Protein AF-A0A0T6BBG1-F1 (afdb_monomer_lite)

pLDDT: mean 74.28, std 15.36, range [34.28, 95.0]

InterPro domains:
  IPR018499 Tetraspanin/Peripherin [PF00335] (10-130)
  IPR018499 Tetraspanin/Peripherin [PTHR19282] (14-123)

Organism: NCBI:txid1629725

Radius of gyration: 21.14 Å; chains: 1; bounding box: 52×28×68 Å

Structure (mmCIF, N/CA/C/O backbone):
data_AF-A0A0T6BBG1-F1
#
_entry.id   AF-A0A0T6BBG1-F1
#
loop_
_atom_site.group_PDB
_atom_site.id
_atom_site.type_symbol
_atom_site.label_atom_id
_atom_site.label_alt_id
_atom_site.label_comp_id
_atom_site.label_asym_id
_atom_site.label_entity_id
_atom_site.label_seq_id
_atom_site.pdbx_PDB_ins_code
_atom_site.Cartn_x
_atom_site.Cartn_y
_atom_site.Cartn_z
_atom_site.occupancy
_atom_site.B_iso_or_equiv
_atom_site.auth_seq_id
_atom_site.auth_comp_id
_atom_site.auth_asym_id
_atom_site.auth_atom_id
_atom_site.pdbx_PDB_model_num
ATOM 1 N N . MET A 1 1 ? -8.846 10.484 32.538 1.00 36.53 1 MET A N 1
ATOM 2 C CA . MET A 1 1 ? -8.888 11.469 31.438 1.00 36.53 1 MET A CA 1
ATOM 3 C C . MET A 1 1 ? -9.623 10.814 30.270 1.00 36.53 1 MET A C 1
ATOM 5 O O . MET A 1 1 ? -9.064 9.933 29.633 1.00 36.53 1 MET A O 1
ATOM 9 N N . LYS A 1 2 ? -10.921 11.100 30.080 1.00 34.28 2 LYS A N 1
ATOM 10 C CA . LYS A 1 2 ? -11.691 10.572 28.939 1.00 34.28 2 LYS A CA 1
ATOM 11 C C . LYS A 1 2 ? -11.255 11.377 27.718 1.00 34.28 2 LYS A C 1
ATOM 13 O O . LYS A 1 2 ? -11.704 12.504 27.547 1.00 34.28 2 LYS A O 1
ATOM 18 N N . LEU A 1 3 ? -10.322 10.840 26.936 1.00 46.03 3 LEU A N 1
ATOM 19 C CA . LEU A 1 3 ? -9.984 11.404 25.635 1.00 46.03 3 LEU A CA 1
ATOM 20 C C . LEU A 1 3 ? -11.244 11.264 24.765 1.00 46.03 3 LEU A C 1
ATOM 22 O O . LEU A 1 3 ? -11.548 10.180 24.275 1.00 46.03 3 LEU A O 1
ATOM 26 N N . GLN A 1 4 ? -12.026 12.340 24.662 1.00 48.22 4 GLN A N 1
ATOM 27 C CA . GLN A 1 4 ? -13.128 12.489 23.709 1.00 48.22 4 GLN A CA 1
ATOM 28 C C . GLN A 1 4 ? -12.502 12.610 22.315 1.00 48.22 4 GLN A C 1
ATOM 30 O O . GLN A 1 4 ? -12.451 13.686 21.726 1.00 48.22 4 GLN A O 1
ATOM 35 N N . VAL A 1 5 ? -11.919 11.516 21.826 1.00 60.28 5 VAL A N 1
ATOM 36 C CA . VAL A 1 5 ? -11.505 11.413 20.433 1.00 60.28 5 VAL A CA 1
ATOM 37 C C . VAL A 1 5 ? -12.792 11.483 19.627 1.00 60.28 5 VAL A C 1
ATOM 39 O O . VAL A 1 5 ? -13.674 10.639 19.769 1.00 60.28 5 VAL A O 1
ATOM 42 N N . ASN A 1 6 ? -12.926 12.538 18.835 1.00 69.75 6 ASN A N 1
ATOM 43 C CA . ASN A 1 6 ? -14.025 12.724 17.908 1.00 69.75 6 ASN A CA 1
ATOM 44 C C . ASN A 1 6 ? -14.010 11.577 16.891 1.00 69.75 6 ASN A C 1
ATOM 46 O O . ASN A 1 6 ? -13.273 11.598 15.908 1.00 69.75 6 ASN A O 1
ATOM 50 N N . GLU A 1 7 ? -14.841 10.564 17.135 1.00 72.19 7 GLU A N 1
ATOM 51 C CA . GLU A 1 7 ? -14.964 9.362 16.302 1.00 72.19 7 GLU A CA 1
ATOM 52 C C . GLU A 1 7 ? -15.094 9.710 14.809 1.00 72.19 7 GLU A C 1
ATOM 54 O O . GLU A 1 7 ? -14.532 9.033 13.951 1.00 72.19 7 GLU A O 1
ATOM 59 N N . THR A 1 8 ? -15.747 10.834 14.507 1.00 75.81 8 THR A N 1
ATOM 60 C CA . THR A 1 8 ? -15.894 11.387 13.161 1.00 75.81 8 THR A CA 1
ATOM 61 C C . THR A 1 8 ? -14.568 11.791 12.513 1.00 75.81 8 THR A C 1
ATOM 63 O O . THR A 1 8 ? -14.359 11.472 11.346 1.00 75.81 8 THR A O 1
ATOM 66 N N . ALA A 1 9 ? -13.644 12.444 13.228 1.00 78.62 9 ALA A N 1
ATOM 67 C CA . ALA A 1 9 ? -12.363 12.825 12.627 1.00 78.62 9 ALA A CA 1
ATOM 68 C C . ALA A 1 9 ? -11.446 11.622 12.428 1.00 78.62 9 ALA A C 1
ATOM 70 O O . ALA A 1 9 ? -10.740 11.571 11.428 1.00 78.62 9 ALA A O 1
ATOM 71 N N . VAL A 1 10 ? -11.501 10.626 13.317 1.00 78.56 10 VAL A N 1
ATOM 72 C CA . VAL A 1 10 ? -10.769 9.367 13.114 1.00 78.56 10 VAL A CA 1
ATOM 73 C C . VAL A 1 10 ? -11.299 8.630 11.887 1.00 78.56 10 VAL A C 1
ATOM 75 O O . VAL A 1 10 ? -10.506 8.182 11.065 1.00 78.56 10 VAL A O 1
ATOM 78 N N . ARG A 1 11 ? -12.626 8.550 11.713 1.00 76.50 11 ARG A N 1
ATOM 79 C CA . ARG A 1 11 ? -13.235 7.940 10.519 1.00 76.50 11 ARG A CA 1
ATOM 80 C C . ARG A 1 11 ? -12.838 8.686 9.239 1.00 76.50 11 ARG A C 1
ATOM 82 O O . ARG A 1 11 ? -12.450 8.042 8.269 1.00 76.50 11 ARG A O 1
ATOM 89 N N . VAL A 1 12 ? -12.863 10.021 9.245 1.00 82.88 12 VAL A N 1
ATOM 90 C CA . VAL A 1 12 ? -12.448 10.846 8.092 1.00 82.88 12 VAL A CA 1
ATOM 91 C C . VAL A 1 12 ? -10.958 10.685 7.785 1.00 82.88 12 VAL A C 1
ATOM 93 O O . VAL A 1 12 ? -10.599 10.482 6.628 1.00 82.88 12 VAL A O 1
ATOM 96 N N . ALA A 1 13 ? -10.092 10.718 8.801 1.00 83.31 13 ALA A N 1
ATOM 97 C CA . ALA A 1 13 ? -8.654 10.525 8.630 1.00 83.31 13 ALA A CA 1
ATOM 98 C C . ALA A 1 13 ? -8.330 9.129 8.079 1.00 83.31 13 ALA A C 1
ATOM 100 O O . ALA A 1 13 ? -7.490 9.001 7.194 1.00 83.31 13 ALA A O 1
ATOM 101 N N . LEU A 1 14 ? -9.036 8.095 8.548 1.00 82.88 14 LEU A N 1
ATOM 102 C CA . LEU A 1 14 ? -8.865 6.724 8.074 1.00 82.88 14 LEU A CA 1
ATOM 103 C C . LEU A 1 14 ? -9.265 6.593 6.599 1.00 82.88 14 LEU A C 1
ATOM 105 O O . LEU A 1 14 ? -8.517 5.996 5.831 1.00 82.88 14 LEU A O 1
ATOM 109 N N . VAL A 1 15 ? -10.383 7.191 6.178 1.00 83.56 15 VAL A N 1
ATOM 110 C CA . VAL A 1 15 ? -10.795 7.209 4.761 1.00 83.56 15 VAL A CA 1
ATOM 111 C C . VAL A 1 15 ? -9.795 7.976 3.899 1.00 83.56 15 VAL A C 1
ATOM 113 O O . VAL A 1 15 ? -9.375 7.466 2.864 1.00 83.56 15 VAL A O 1
ATOM 116 N N . ALA A 1 16 ? -9.379 9.170 4.326 1.00 88.25 16 ALA A N 1
ATOM 117 C CA . ALA A 1 16 ? -8.436 9.993 3.571 1.00 88.25 16 ALA A CA 1
ATOM 118 C C . ALA A 1 16 ? -7.078 9.293 3.402 1.00 88.25 16 ALA A C 1
ATOM 120 O O . ALA A 1 16 ? -6.545 9.233 2.296 1.00 88.25 16 ALA A O 1
ATOM 121 N N . PHE A 1 17 ? -6.550 8.705 4.478 1.00 85.88 17 PHE A N 1
ATOM 122 C CA . PHE A 1 17 ? -5.298 7.959 4.438 1.00 85.88 17 PHE A CA 1
ATOM 123 C C . PHE A 1 17 ? -5.401 6.719 3.544 1.00 85.88 17 PHE A C 1
ATOM 125 O O . PHE A 1 17 ? -4.532 6.515 2.703 1.00 85.88 17 PHE A O 1
ATOM 132 N N . ASN A 1 18 ? -6.477 5.928 3.657 1.00 87.88 18 ASN A N 1
ATOM 133 C CA . ASN A 1 18 ? -6.673 4.759 2.792 1.00 87.88 18 ASN A CA 1
ATOM 134 C C . ASN A 1 18 ? -6.835 5.153 1.316 1.00 87.88 18 ASN A C 1
ATOM 136 O O . ASN A 1 18 ? -6.348 4.438 0.448 1.00 87.88 18 ASN A O 1
ATOM 140 N N . PHE A 1 19 ? -7.450 6.299 1.011 1.00 89.38 19 PHE A N 1
ATOM 141 C CA . PHE A 1 19 ? -7.560 6.790 -0.363 1.00 89.38 19 PHE A CA 1
ATOM 142 C C . PHE A 1 19 ? -6.196 7.165 -0.957 1.00 89.38 19 PHE A C 1
ATOM 144 O O . PHE A 1 19 ? -5.860 6.724 -2.054 1.00 89.38 19 PHE A O 1
ATOM 151 N N . ILE A 1 20 ? -5.379 7.919 -0.214 1.00 90.94 20 ILE A N 1
ATOM 152 C CA . ILE A 1 20 ? -4.013 8.267 -0.636 1.00 90.94 20 ILE A CA 1
ATOM 153 C C . ILE A 1 20 ? -3.174 6.997 -0.797 1.00 90.94 20 ILE A C 1
ATOM 155 O O . ILE A 1 20 ? -2.508 6.820 -1.814 1.00 90.94 20 ILE A O 1
ATOM 159 N N . PHE A 1 21 ? -3.256 6.086 0.172 1.00 88.75 21 PHE A N 1
ATOM 160 C CA . PHE A 1 21 ? -2.553 4.809 0.135 1.00 88.75 21 PHE A CA 1
ATOM 161 C C . PHE A 1 21 ? -2.960 3.974 -1.083 1.00 88.75 21 PHE A C 1
ATOM 163 O O . PHE A 1 21 ? -2.100 3.433 -1.762 1.00 88.75 21 PHE A O 1
ATOM 170 N N . SER A 1 22 ? -4.245 3.969 -1.443 1.00 91.44 22 SER A N 1
ATOM 171 C CA . SER A 1 22 ? -4.731 3.303 -2.652 1.00 91.44 22 SER A CA 1
ATOM 172 C C . SER A 1 22 ? -4.093 3.843 -3.933 1.00 91.44 22 SER A C 1
ATOM 174 O O . SER A 1 22 ? -3.790 3.059 -4.827 1.00 91.44 22 SER A O 1
ATOM 176 N N . ILE A 1 23 ? -3.907 5.162 -4.044 1.00 94.25 23 ILE A N 1
ATOM 177 C CA . ILE A 1 23 ? -3.262 5.781 -5.213 1.00 94.25 23 ILE A CA 1
ATOM 178 C C . ILE A 1 23 ? -1.781 5.389 -5.258 1.00 94.25 23 ILE A C 1
ATOM 180 O O . ILE A 1 23 ? -1.277 5.012 -6.315 1.00 94.25 23 ILE A O 1
ATOM 184 N N . LEU A 1 24 ? -1.101 5.427 -4.109 1.00 92.81 24 LEU A N 1
ATOM 185 C CA . LEU A 1 24 ? 0.302 5.024 -3.993 1.00 92.81 24 LEU A CA 1
ATOM 186 C C . LEU A 1 24 ? 0.503 3.547 -4.361 1.00 92.81 24 LEU A C 1
ATOM 188 O O . LEU A 1 24 ? 1.416 3.232 -5.117 1.00 92.81 24 LEU A O 1
ATOM 192 N N . SER A 1 25 ? -0.376 2.651 -3.906 1.00 91.62 25 SER A N 1
ATOM 193 C CA . SER A 1 25 ? -0.333 1.228 -4.257 1.00 91.62 25 SER A CA 1
ATOM 194 C C . SER A 1 25 ? -0.471 0.991 -5.760 1.00 91.62 25 SER A C 1
ATOM 196 O O . SER A 1 25 ? 0.276 0.198 -6.324 1.00 91.62 25 SER A O 1
ATOM 198 N N . VAL A 1 26 ? -1.382 1.701 -6.434 1.00 94.62 26 VAL A N 1
ATOM 199 C CA . VAL A 1 26 ? -1.534 1.600 -7.897 1.00 94.62 26 VAL A CA 1
ATOM 200 C C . VAL A 1 26 ? -0.273 2.087 -8.614 1.00 94.62 26 VAL A C 1
ATOM 202 O O . VAL A 1 26 ? 0.164 1.448 -9.569 1.00 94.62 26 VAL A O 1
ATOM 205 N N . ALA A 1 27 ? 0.350 3.166 -8.131 1.00 95.00 27 ALA A N 1
ATOM 206 C CA . ALA A 1 27 ? 1.614 3.651 -8.678 1.00 95.00 27 ALA A CA 1
ATOM 207 C C . ALA A 1 27 ? 2.759 2.635 -8.499 1.00 95.00 27 ALA A C 1
ATOM 209 O O . ALA A 1 27 ? 3.534 2.436 -9.430 1.00 95.00 27 ALA A O 1
ATOM 210 N N . LEU A 1 28 ? 2.841 1.952 -7.349 1.00 90.31 28 LEU A N 1
ATOM 211 C CA . LEU A 1 28 ? 3.837 0.897 -7.104 1.00 90.31 28 LEU A CA 1
ATOM 212 C C . LEU A 1 28 ? 3.657 -0.307 -8.034 1.00 90.31 28 LEU A C 1
ATOM 214 O O . LEU A 1 28 ? 4.641 -0.821 -8.561 1.00 90.31 28 LEU A O 1
ATOM 218 N N . ILE A 1 29 ? 2.413 -0.734 -8.270 1.00 92.81 29 ILE A N 1
ATOM 219 C CA . ILE A 1 29 ? 2.120 -1.818 -9.219 1.00 92.81 29 ILE A CA 1
ATOM 220 C C . ILE A 1 29 ? 2.533 -1.399 -10.632 1.00 92.81 29 ILE A C 1
ATOM 222 O O . ILE A 1 29 ? 3.211 -2.162 -11.310 1.00 92.81 29 ILE A O 1
ATOM 226 N N . ALA A 1 30 ? 2.158 -0.189 -11.063 1.00 92.69 30 ALA A N 1
ATOM 227 C CA . ALA A 1 30 ? 2.521 0.324 -12.382 1.00 92.69 30 ALA A CA 1
ATOM 228 C C . ALA A 1 30 ? 4.044 0.376 -12.567 1.00 92.69 30 ALA A C 1
ATOM 230 O O . ALA A 1 30 ? 4.550 -0.051 -13.600 1.00 92.69 30 ALA A O 1
ATOM 231 N N . LEU A 1 31 ? 4.768 0.830 -11.542 1.00 89.69 31 LEU A N 1
ATOM 232 C CA . LEU A 1 31 ? 6.225 0.852 -11.541 1.00 89.69 31 LEU A CA 1
ATOM 233 C C . LEU A 1 31 ? 6.803 -0.563 -11.674 1.00 89.69 31 LEU A C 1
ATOM 235 O O . LEU A 1 31 ? 7.676 -0.791 -12.501 1.00 89.69 31 LEU A O 1
ATOM 239 N N . GLY A 1 32 ? 6.279 -1.524 -10.909 1.00 86.94 32 GLY A N 1
ATOM 240 C CA . GLY A 1 32 ? 6.695 -2.921 -10.998 1.00 86.94 32 GLY A CA 1
ATOM 241 C C . GLY A 1 32 ? 6.471 -3.528 -12.384 1.00 86.94 32 GLY A C 1
ATOM 242 O O . GLY A 1 32 ? 7.356 -4.212 -12.879 1.00 86.94 32 GLY A O 1
ATOM 243 N N . VAL A 1 33 ? 5.336 -3.243 -13.031 1.00 87.88 33 VAL A N 1
ATOM 244 C CA . VAL A 1 33 ? 5.040 -3.732 -14.392 1.00 87.88 33 VAL A CA 1
ATOM 245 C C . VAL A 1 33 ? 6.022 -3.159 -15.413 1.00 87.88 33 VAL A C 1
ATOM 247 O O . VAL A 1 33 ? 6.614 -3.932 -16.155 1.00 87.88 33 VAL A O 1
ATOM 250 N N . VAL A 1 34 ? 6.261 -1.842 -15.390 1.00 86.81 34 VAL A N 1
ATOM 251 C CA . VAL A 1 34 ? 7.235 -1.195 -16.291 1.00 86.81 34 VAL A CA 1
ATOM 252 C C . VAL A 1 34 ? 8.618 -1.834 -16.144 1.00 86.81 34 VAL A C 1
ATOM 254 O O . VAL A 1 34 ? 9.224 -2.224 -17.134 1.00 86.81 34 VAL A O 1
ATOM 257 N N . TYR A 1 35 ? 9.083 -2.038 -14.907 1.00 80.88 35 TYR A N 1
ATOM 258 C CA . TYR A 1 35 ? 10.377 -2.681 -14.669 1.00 80.88 35 TYR A CA 1
ATOM 259 C C . TYR A 1 35 ? 10.414 -4.161 -15.067 1.00 80.88 35 TYR A C 1
ATOM 261 O O . TYR A 1 35 ? 11.477 -4.641 -15.449 1.00 80.88 35 TYR A O 1
ATOM 269 N N . VAL A 1 36 ? 9.301 -4.900 -14.977 1.00 79.12 36 VAL A N 1
ATOM 270 C CA . VAL A 1 36 ? 9.245 -6.282 -15.482 1.00 79.12 36 VAL A CA 1
ATOM 271 C C . VAL A 1 36 ? 9.419 -6.299 -16.997 1.00 79.12 36 VAL A C 1
ATOM 273 O O . VAL A 1 36 ? 10.228 -7.096 -17.463 1.00 79.12 36 VAL A O 1
ATOM 276 N N . ASP A 1 37 ? 8.708 -5.430 -17.725 1.00 70.75 37 ASP A N 1
ATOM 277 C CA . ASP A 1 37 ? 8.726 -5.356 -19.194 1.00 70.75 37 ASP A CA 1
ATOM 278 C C . ASP A 1 37 ? 10.121 -4.984 -19.736 1.00 70.75 37 ASP A C 1
ATOM 280 O O . ASP A 1 37 ? 10.624 -5.623 -20.662 1.00 70.75 37 ASP A O 1
ATOM 284 N N . ASP A 1 38 ? 10.805 -4.019 -19.110 1.00 68.44 38 ASP A N 1
ATOM 285 C CA . ASP A 1 38 ? 12.174 -3.631 -19.486 1.00 68.44 38 ASP A CA 1
ATOM 286 C C . ASP A 1 38 ? 13.207 -4.753 -19.214 1.00 68.44 38 ASP A C 1
ATOM 288 O O . ASP A 1 38 ? 14.176 -4.921 -19.958 1.00 68.44 38 ASP A O 1
ATOM 292 N N . LEU A 1 39 ? 12.979 -5.588 -18.191 1.00 60.69 39 LEU A N 1
ATOM 293 C CA . LEU A 1 39 ? 13.824 -6.743 -17.848 1.00 60.69 39 LEU A CA 1
ATOM 294 C C . LEU A 1 39 ? 13.503 -8.000 -18.679 1.00 60.69 39 LEU A C 1
ATOM 296 O O . LEU A 1 39 ? 14.140 -9.041 -18.487 1.00 60.69 39 LEU A O 1
ATOM 300 N N . GLU A 1 40 ? 12.535 -7.955 -19.606 1.00 54.75 40 GLU A N 1
ATOM 301 C CA . GLU A 1 40 ? 12.202 -9.114 -20.439 1.00 54.75 40 GLU A CA 1
ATOM 302 C C . GLU A 1 40 ? 13.213 -9.398 -21.559 1.00 54.75 40 GLU A C 1
ATOM 304 O O . GLU A 1 40 ? 13.282 -10.526 -22.053 1.00 54.75 40 GLU A O 1
ATOM 309 N N . LEU A 1 41 ? 14.041 -8.422 -21.923 1.00 52.44 41 LEU A N 1
ATOM 310 C CA . LEU A 1 41 ? 15.033 -8.551 -22.993 1.00 52.44 41 LEU A CA 1
ATOM 311 C C . LEU A 1 41 ? 16.342 -9.263 -22.555 1.00 52.44 41 LEU A C 1
ATOM 313 O O . LEU A 1 41 ? 16.846 -10.070 -23.339 1.00 52.44 41 LEU A O 1
ATOM 317 N N . PRO A 1 42 ? 16.857 -9.123 -21.310 1.00 51.72 42 PRO A N 1
ATOM 318 C CA . PRO A 1 42 ? 18.066 -9.833 -20.845 1.00 51.72 42 PRO A CA 1
ATOM 319 C C . PRO A 1 42 ? 17.827 -11.231 -20.229 1.00 51.72 42 PRO A C 1
ATOM 321 O O . PRO A 1 42 ? 18.769 -11.877 -19.761 1.00 51.72 42 PRO A O 1
ATOM 324 N N . LYS A 1 43 ? 16.577 -11.726 -20.225 1.00 49.50 43 LYS A N 1
ATOM 325 C CA . LYS A 1 43 ? 16.063 -12.921 -19.503 1.00 49.50 43 LYS A CA 1
ATOM 326 C C . LYS A 1 43 ? 16.870 -14.221 -19.573 1.00 49.50 43 LYS A C 1
ATOM 328 O O . LYS A 1 43 ? 16.587 -15.149 -18.817 1.00 49.50 43 LYS A O 1
ATOM 333 N N . LYS A 1 44 ? 17.810 -14.352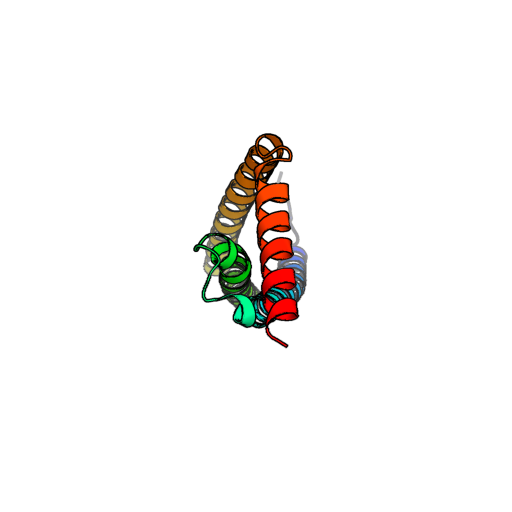 -20.505 1.00 50.88 44 LYS A N 1
ATOM 334 C CA . LYS A 1 44 ? 18.525 -15.609 -20.740 1.00 50.88 44 LYS A CA 1
ATOM 335 C C . LYS A 1 44 ? 19.867 -15.715 -20.008 1.00 50.88 44 LYS A C 1
ATOM 337 O O . LYS A 1 44 ? 20.382 -16.827 -19.922 1.00 50.88 44 LYS A O 1
ATOM 342 N N . TYR A 1 45 ? 20.410 -14.622 -19.466 1.00 49.06 45 TYR A N 1
ATOM 343 C CA . TYR A 1 45 ? 21.800 -14.618 -18.983 1.00 49.06 45 TYR A CA 1
ATOM 344 C C . TYR A 1 45 ? 22.023 -14.116 -17.553 1.00 49.06 45 TYR A C 1
ATOM 346 O O . TYR A 1 45 ? 23.023 -14.499 -16.953 1.00 49.06 45 TYR A O 1
ATOM 354 N N . ILE A 1 46 ? 21.100 -13.354 -16.964 1.00 50.72 46 ILE A N 1
ATOM 355 C CA . ILE A 1 46 ? 21.315 -12.754 -15.640 1.00 50.72 46 ILE A CA 1
ATOM 356 C C . ILE A 1 46 ? 20.558 -13.541 -14.566 1.00 50.72 46 ILE A C 1
ATOM 358 O O . ILE A 1 46 ? 19.334 -13.672 -14.587 1.00 50.72 46 ILE A O 1
ATOM 362 N N . GLY A 1 47 ? 21.322 -14.133 -13.648 1.00 51.66 47 GLY A N 1
ATOM 363 C CA . GLY A 1 47 ? 20.820 -14.973 -12.569 1.00 51.66 47 GLY A CA 1
ATOM 364 C C . GLY A 1 47 ? 19.804 -14.243 -11.693 1.00 51.66 47 GLY A C 1
ATOM 365 O O . GLY A 1 47 ? 20.106 -13.179 -11.172 1.00 51.66 47 GLY A O 1
ATOM 366 N N . LEU A 1 48 ? 18.618 -14.849 -11.585 1.00 54.25 48 LEU A N 1
ATOM 367 C CA . LEU A 1 48 ? 17.591 -14.913 -10.523 1.00 54.25 48 LEU A CA 1
ATOM 368 C C . LEU A 1 48 ? 17.414 -13.791 -9.464 1.00 54.25 48 LEU A C 1
ATOM 370 O O . LEU A 1 48 ? 16.312 -13.689 -8.937 1.00 54.25 48 LEU A O 1
ATOM 374 N N . ASP A 1 49 ? 18.396 -12.945 -9.161 1.00 56.12 49 ASP A N 1
ATOM 375 C CA . ASP A 1 49 ? 18.355 -11.965 -8.065 1.00 56.12 49 ASP A CA 1
ATOM 376 C C . ASP A 1 49 ? 17.646 -10.645 -8.440 1.00 56.12 49 ASP A C 1
ATOM 378 O O . ASP A 1 49 ? 17.029 -10.008 -7.588 1.00 56.12 49 ASP A O 1
ATOM 382 N N . PHE A 1 50 ? 17.663 -10.215 -9.709 1.00 54.94 50 PHE A N 1
ATOM 383 C CA . PHE A 1 50 ? 17.005 -8.953 -10.103 1.00 54.94 50 PHE A CA 1
ATOM 384 C C . PHE A 1 50 ? 15.492 -9.071 -10.262 1.00 54.94 50 PHE A C 1
ATOM 386 O O . PHE A 1 50 ? 14.787 -8.072 -10.145 1.00 54.94 50 PHE A O 1
ATOM 393 N N . PHE A 1 51 ? 14.977 -10.281 -10.488 1.00 62.47 51 PHE A N 1
ATOM 394 C CA . PHE A 1 51 ? 13.541 -10.516 -10.640 1.00 62.47 51 PHE A CA 1
ATOM 395 C C . PHE A 1 51 ? 12.781 -10.358 -9.313 1.00 62.47 51 PHE A C 1
ATOM 397 O O . PHE A 1 51 ? 11.587 -10.046 -9.316 1.00 62.47 51 PHE A O 1
ATOM 404 N N . GLU A 1 52 ? 13.463 -10.525 -8.174 1.00 72.88 52 GLU A N 1
ATOM 405 C CA . GLU A 1 52 ? 12.850 -10.378 -6.853 1.00 72.88 52 GLU A CA 1
ATOM 406 C C . GLU A 1 52 ? 12.357 -8.951 -6.598 1.00 72.88 52 GLU A C 1
ATOM 408 O O . GLU A 1 52 ? 11.290 -8.778 -6.014 1.00 72.88 52 GLU A O 1
ATOM 413 N N . LEU A 1 53 ? 13.072 -7.927 -7.073 1.00 76.31 53 LEU A N 1
ATOM 414 C CA . LEU A 1 53 ? 12.740 -6.534 -6.774 1.00 76.31 53 LEU A CA 1
ATOM 415 C C . LEU A 1 53 ? 11.417 -6.059 -7.420 1.00 76.31 53 LEU A C 1
ATOM 417 O O . LEU A 1 53 ? 10.528 -5.632 -6.678 1.00 76.31 53 LEU A O 1
ATOM 421 N N . PRO A 1 54 ? 11.213 -6.140 -8.752 1.00 83.06 54 PRO A N 1
ATOM 422 C CA . PRO A 1 54 ? 9.962 -5.710 -9.375 1.00 83.06 54 PRO A CA 1
ATOM 423 C C . PRO A 1 54 ? 8.788 -6.629 -9.006 1.00 83.06 54 PRO A C 1
ATOM 425 O O . PRO A 1 54 ? 7.672 -6.151 -8.802 1.00 83.06 54 PRO A O 1
ATOM 428 N N . THR A 1 55 ? 9.036 -7.929 -8.808 1.00 84.31 55 THR A N 1
ATOM 429 C CA . THR A 1 55 ? 8.012 -8.868 -8.326 1.00 84.31 55 THR A CA 1
ATOM 430 C C . THR A 1 55 ? 7.539 -8.502 -6.920 1.00 84.31 55 THR A C 1
ATOM 432 O O . THR A 1 55 ? 6.334 -8.481 -6.662 1.00 84.31 55 THR A O 1
ATOM 435 N N . LEU A 1 56 ? 8.459 -8.148 -6.015 1.00 85.31 56 LEU A N 1
ATOM 436 C CA . LEU A 1 56 ? 8.118 -7.693 -4.669 1.00 85.31 56 LEU A CA 1
ATOM 437 C C . LEU A 1 56 ? 7.277 -6.410 -4.710 1.00 85.31 56 LEU A C 1
ATOM 439 O O . LEU A 1 56 ? 6.292 -6.323 -3.980 1.00 85.31 56 LEU A O 1
ATOM 443 N N . LEU A 1 57 ? 7.602 -5.453 -5.589 1.00 87.25 57 LEU A N 1
ATOM 444 C CA . LEU A 1 57 ? 6.815 -4.223 -5.767 1.00 87.25 57 LEU A CA 1
ATOM 445 C C . LEU A 1 57 ? 5.368 -4.517 -6.195 1.00 87.25 57 LEU A C 1
ATOM 447 O O . LEU A 1 57 ? 4.435 -3.933 -5.643 1.00 87.25 57 LEU A O 1
ATOM 451 N N . ILE A 1 58 ? 5.163 -5.460 -7.120 1.00 90.38 58 ILE A N 1
ATOM 452 C CA . ILE A 1 58 ? 3.824 -5.872 -7.576 1.00 90.38 58 ILE A CA 1
ATOM 453 C C . ILE A 1 58 ? 3.048 -6.574 -6.450 1.00 90.38 58 ILE A C 1
ATOM 455 O O . ILE A 1 58 ? 1.872 -6.274 -6.210 1.00 90.38 58 ILE A O 1
ATOM 459 N N . VAL A 1 59 ? 3.686 -7.500 -5.728 1.00 90.75 59 VAL A N 1
ATOM 460 C CA . VAL A 1 59 ? 3.044 -8.248 -4.631 1.00 90.75 59 VAL A CA 1
ATOM 461 C C . VAL A 1 59 ? 2.673 -7.314 -3.477 1.00 90.75 59 VAL A C 1
ATOM 463 O O . VAL A 1 59 ? 1.547 -7.349 -2.981 1.00 90.75 59 VAL A O 1
ATOM 466 N N . LEU A 1 60 ? 3.585 -6.432 -3.076 1.00 89.06 60 LEU A N 1
ATOM 467 C CA . LEU A 1 60 ? 3.366 -5.486 -1.985 1.00 89.06 60 LEU A CA 1
ATOM 468 C C . LEU A 1 60 ? 2.327 -4.421 -2.366 1.00 89.06 60 LEU A C 1
ATOM 470 O O . LEU A 1 60 ? 1.429 -4.106 -1.579 1.00 89.06 60 LEU A O 1
ATOM 474 N N . GLY A 1 61 ? 2.381 -3.924 -3.605 1.00 89.94 61 GLY A N 1
ATOM 475 C CA . GLY A 1 61 ? 1.396 -3.002 -4.170 1.00 89.94 61 GLY A CA 1
ATOM 476 C C . GLY A 1 61 ? -0.013 -3.601 -4.233 1.00 89.94 61 GLY A C 1
ATOM 477 O O . GLY A 1 61 ? -0.988 -2.955 -3.856 1.00 89.94 61 GLY A O 1
ATOM 478 N N . SER A 1 62 ? -0.146 -4.865 -4.636 1.00 91.62 62 SER A N 1
ATOM 479 C CA . SER A 1 62 ? -1.454 -5.532 -4.701 1.00 91.62 62 SER A CA 1
ATOM 480 C C . SER A 1 62 ? -2.048 -5.825 -3.318 1.00 91.62 62 SER A C 1
ATOM 482 O O . SER A 1 62 ? -3.230 -5.553 -3.097 1.00 91.62 62 SER A O 1
ATOM 484 N N . LEU A 1 63 ? -1.245 -6.290 -2.352 1.00 90.56 63 LEU A N 1
ATOM 485 C CA . LEU A 1 63 ? -1.699 -6.480 -0.967 1.00 90.56 63 LEU A CA 1
ATOM 486 C C . LEU A 1 63 ? -2.168 -5.165 -0.331 1.00 90.56 63 LEU A C 1
ATOM 488 O O . LEU A 1 63 ? -3.221 -5.120 0.309 1.00 90.56 63 LEU A O 1
ATOM 492 N N . SER A 1 64 ? -1.400 -4.093 -0.527 1.00 88.56 64 SER A N 1
ATOM 493 C CA . SER A 1 64 ? -1.721 -2.764 -0.000 1.00 88.56 64 SER A CA 1
ATOM 494 C C . SER A 1 64 ? -2.962 -2.151 -0.659 1.00 88.56 64 SER A C 1
ATOM 496 O O . SER A 1 64 ? -3.777 -1.542 0.035 1.00 88.56 64 SER A O 1
ATOM 498 N N . PHE A 1 65 ? -3.181 -2.396 -1.955 1.00 91.06 65 PHE A N 1
ATOM 499 C CA . PHE A 1 65 ? -4.401 -1.995 -2.658 1.00 91.06 65 PHE A CA 1
ATOM 500 C C . PHE A 1 65 ? -5.648 -2.735 -2.145 1.00 91.06 65 PHE A C 1
ATOM 502 O O . PHE A 1 65 ? -6.697 -2.134 -1.924 1.00 91.06 65 PHE A O 1
ATOM 509 N N . VAL A 1 66 ? -5.559 -4.042 -1.884 1.00 90.62 66 VAL A N 1
ATOM 510 C CA . VAL A 1 66 ? -6.682 -4.782 -1.279 1.00 90.62 66 VAL A CA 1
ATOM 511 C C . VAL A 1 66 ? -6.958 -4.276 0.140 1.00 90.62 66 VAL A C 1
ATOM 513 O O . VAL A 1 66 ? -8.120 -4.106 0.525 1.00 90.62 66 VAL A O 1
ATOM 516 N N . ALA A 1 67 ? -5.905 -3.977 0.905 1.00 87.19 67 ALA A N 1
ATOM 517 C CA . ALA A 1 67 ? -6.042 -3.395 2.232 1.00 87.19 67 ALA A CA 1
ATOM 518 C C . ALA A 1 67 ? -6.720 -2.014 2.182 1.00 87.19 67 ALA A C 1
ATOM 520 O O . ALA A 1 67 ? -7.636 -1.774 2.966 1.00 87.19 67 ALA A O 1
ATOM 521 N N . SER A 1 68 ? -6.364 -1.132 1.242 1.00 88.25 68 SER A N 1
ATOM 522 C CA . SER A 1 68 ? -6.983 0.197 1.127 1.00 88.25 68 SER A CA 1
ATOM 523 C C . SER A 1 68 ? -8.482 0.127 0.807 1.00 88.25 68 SER A C 1
ATOM 525 O O . SER A 1 68 ? -9.287 0.831 1.428 1.00 88.25 68 SER A O 1
ATOM 527 N N . LEU A 1 69 ? -8.887 -0.774 -0.095 1.00 85.75 69 LEU A N 1
ATOM 528 C CA . LEU A 1 69 ? -10.294 -1.019 -0.423 1.00 85.75 69 LEU A CA 1
ATOM 529 C C . LEU A 1 69 ? -11.071 -1.563 0.783 1.00 85.75 69 LEU A C 1
ATOM 531 O O . LEU A 1 69 ? -12.174 -1.091 1.081 1.00 85.75 69 LEU A O 1
ATOM 535 N N . ALA A 1 70 ? -10.478 -2.508 1.518 1.00 85.44 70 ALA A N 1
ATOM 536 C CA . ALA A 1 70 ? -11.044 -3.013 2.764 1.00 85.44 70 ALA A CA 1
ATOM 537 C C . ALA A 1 70 ? -11.170 -1.905 3.827 1.00 85.44 70 ALA A C 1
ATOM 539 O O . ALA A 1 70 ? -12.166 -1.869 4.553 1.00 85.44 70 ALA A O 1
ATOM 540 N N . GLY A 1 71 ? -10.229 -0.959 3.883 1.00 82.44 71 GLY A N 1
ATOM 541 C CA . GLY A 1 71 ? -10.270 0.202 4.775 1.00 82.44 71 GLY A CA 1
ATOM 542 C C . GLY A 1 71 ? -11.422 1.159 4.473 1.00 82.44 71 GLY A C 1
ATOM 543 O O . GLY A 1 71 ? -12.150 1.560 5.386 1.00 82.44 71 GLY A O 1
ATOM 544 N N . CYS A 1 72 ? -11.664 1.454 3.194 1.00 79.12 72 CYS A N 1
ATOM 545 C CA . CYS A 1 72 ? -12.821 2.238 2.752 1.00 79.12 72 CYS A CA 1
ATOM 546 C C . CYS A 1 72 ? -14.153 1.538 3.080 1.00 79.12 72 CYS A C 1
ATOM 548 O O . CYS A 1 72 ? -15.100 2.187 3.531 1.00 79.12 72 CYS A O 1
ATOM 550 N N . TYR A 1 73 ? -14.225 0.210 2.926 1.00 79.44 73 TYR A N 1
ATOM 551 C CA . TYR A 1 73 ? -15.399 -0.579 3.319 1.00 79.44 73 TYR A CA 1
ATOM 552 C C . TYR A 1 73 ? -15.618 -0.569 4.842 1.00 79.44 73 TYR A C 1
ATOM 554 O O . TYR A 1 73 ? -16.740 -0.382 5.319 1.00 79.44 73 TYR A O 1
ATOM 562 N N . CYS A 1 74 ? -14.540 -0.680 5.624 1.00 74.88 74 CYS A N 1
ATOM 563 C CA . CYS A 1 74 ? -14.582 -0.630 7.086 1.00 74.88 74 CYS A CA 1
ATOM 564 C C . CYS A 1 74 ? -15.012 0.735 7.639 1.00 74.88 74 CYS A C 1
ATOM 566 O O . CYS A 1 74 ? -15.544 0.792 8.743 1.00 74.88 74 CYS A O 1
ATOM 568 N N . ALA A 1 75 ? -14.813 1.829 6.901 1.00 69.69 75 ALA A N 1
ATOM 569 C CA . ALA A 1 75 ? -15.302 3.145 7.308 1.00 69.69 75 ALA A CA 1
ATOM 570 C C . ALA A 1 75 ? -16.829 3.284 7.174 1.00 69.69 75 ALA A C 1
ATOM 572 O O . ALA A 1 75 ? -17.443 4.082 7.885 1.00 69.69 75 ALA A O 1
ATOM 573 N N . ARG A 1 76 ? -17.445 2.505 6.273 1.00 67.12 76 ARG A N 1
ATOM 574 C CA . ARG A 1 76 ? -18.893 2.511 6.022 1.00 67.12 76 ARG A CA 1
ATOM 575 C C . ARG A 1 76 ? -19.663 1.570 6.950 1.00 67.12 76 ARG A C 1
ATOM 577 O O . ARG A 1 76 ? -20.870 1.739 7.108 1.00 67.12 76 ARG A O 1
ATOM 584 N N . THR A 1 77 ? -18.987 0.599 7.566 1.00 67.38 77 THR A N 1
ATOM 585 C CA . THR A 1 77 ? -19.611 -0.295 8.545 1.00 67.38 77 THR A CA 1
ATOM 586 C C . THR A 1 77 ? -19.551 0.312 9.945 1.00 67.38 77 THR A C 1
ATOM 588 O O . THR A 1 77 ? -18.493 0.716 10.419 1.00 67.38 77 THR A O 1
ATOM 591 N N . ASP A 1 78 ? -20.684 0.362 10.641 1.00 65.56 78 ASP A N 1
ATOM 592 C CA . ASP A 1 78 ? -20.748 0.909 12.004 1.00 65.56 78 ASP A CA 1
ATOM 593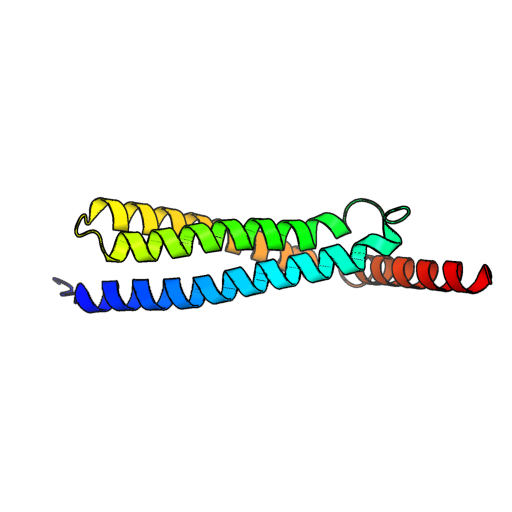 C C . ASP A 1 78 ? -20.242 -0.082 13.073 1.00 65.56 78 ASP A C 1
ATOM 595 O O . ASP A 1 78 ? -20.159 0.205 14.267 1.00 65.56 78 ASP A O 1
ATOM 599 N N . SER A 1 79 ? -19.859 -1.290 12.651 1.00 65.75 79 SER A N 1
ATOM 600 C CA . SER A 1 79 ? -19.327 -2.303 13.550 1.00 65.75 79 SER A CA 1
ATOM 601 C C . SER A 1 79 ? -17.874 -1.998 13.933 1.00 65.75 79 SER A C 1
ATOM 603 O O . SER A 1 79 ? -16.941 -2.397 13.232 1.00 65.75 79 SER A O 1
ATOM 605 N N . GLN A 1 80 ? -17.669 -1.398 15.112 1.00 67.25 80 GLN A N 1
ATOM 606 C CA . GLN A 1 80 ? -16.340 -1.111 15.683 1.00 67.25 80 GLN A CA 1
ATOM 607 C C . GLN A 1 80 ? -15.395 -2.326 15.769 1.00 67.25 80 GLN A C 1
ATOM 609 O O . GLN A 1 80 ? -14.182 -2.161 15.890 1.00 67.25 80 GLN A O 1
ATOM 614 N N . ARG A 1 81 ? -15.919 -3.559 15.731 1.00 68.75 81 ARG A N 1
ATOM 615 C CA . ARG A 1 81 ? -15.099 -4.780 15.706 1.00 68.75 81 ARG A CA 1
ATOM 616 C C . ARG A 1 81 ? -14.301 -4.911 14.407 1.00 68.75 81 ARG A C 1
ATOM 618 O O . ARG A 1 81 ? -13.106 -5.169 14.481 1.00 68.75 81 ARG A O 1
ATOM 625 N N . LEU A 1 82 ? -14.921 -4.684 13.247 1.00 69.94 82 LEU A N 1
ATOM 626 C CA . LEU A 1 82 ? -14.253 -4.838 11.947 1.00 69.94 82 LEU A CA 1
ATOM 627 C C . LEU A 1 82 ? -13.143 -3.798 11.756 1.00 69.94 82 LEU A C 1
ATOM 629 O O . LEU A 1 82 ? -12.032 -4.152 11.372 1.00 69.94 82 LEU A O 1
ATOM 633 N N . THR A 1 83 ? -13.393 -2.545 12.142 1.00 76.81 83 THR A N 1
ATOM 634 C CA . THR A 1 83 ? -12.386 -1.474 12.085 1.00 76.81 83 THR A CA 1
ATOM 635 C C . THR A 1 83 ? -11.174 -1.774 12.974 1.00 76.81 83 THR A C 1
ATOM 637 O O . THR A 1 83 ? -10.041 -1.558 12.554 1.00 76.81 83 THR A O 1
ATOM 640 N N . LYS A 1 84 ? -11.382 -2.318 14.185 1.00 75.25 84 LYS A N 1
ATOM 641 C CA . LYS A 1 84 ? -10.279 -2.692 15.090 1.00 75.25 84 LYS A CA 1
ATOM 642 C C . LYS A 1 84 ? -9.409 -3.806 14.510 1.00 75.25 84 LYS A C 1
ATOM 644 O O . LYS A 1 84 ? -8.191 -3.678 14.532 1.00 75.25 84 LYS A O 1
ATOM 649 N N . PHE A 1 85 ? -10.015 -4.862 13.963 1.00 81.62 85 PHE A N 1
ATOM 650 C CA . PHE A 1 85 ? -9.268 -5.946 13.313 1.00 81.62 85 PHE A CA 1
ATOM 651 C C . PHE A 1 85 ? -8.468 -5.450 12.106 1.00 81.62 85 PHE A C 1
ATOM 653 O O . PHE A 1 85 ? -7.306 -5.816 11.952 1.00 81.62 85 PHE A O 1
ATOM 660 N N . PHE A 1 86 ? -9.060 -4.574 11.295 1.00 81.75 86 PHE A N 1
ATOM 661 C CA . PHE A 1 86 ? -8.395 -3.991 10.135 1.00 81.75 86 PHE A CA 1
ATOM 662 C C . PHE A 1 86 ? -7.181 -3.130 10.516 1.00 81.75 86 PHE A C 1
ATOM 664 O O . PHE A 1 86 ? -6.110 -3.286 9.935 1.00 81.75 86 PHE A O 1
ATOM 671 N N . ILE A 1 87 ? -7.312 -2.273 11.534 1.00 82.25 87 ILE A N 1
ATOM 672 C CA . ILE A 1 87 ? -6.197 -1.453 12.033 1.00 82.25 87 ILE A CA 1
ATOM 673 C C . ILE A 1 87 ? -5.064 -2.336 12.571 1.00 82.25 87 ILE A C 1
ATOM 675 O O . ILE A 1 87 ? -3.898 -2.060 12.303 1.00 82.25 87 ILE A O 1
ATOM 679 N N . ILE A 1 88 ? -5.390 -3.408 13.300 1.00 85.81 88 ILE A N 1
ATOM 680 C CA . ILE A 1 88 ? -4.388 -4.359 13.803 1.00 85.81 88 ILE A CA 1
ATOM 681 C C . ILE A 1 88 ? -3.660 -5.028 12.632 1.00 85.81 88 ILE A C 1
ATOM 683 O O . ILE A 1 88 ? -2.434 -5.075 12.627 1.00 85.81 88 ILE A O 1
ATOM 687 N N . PHE A 1 89 ? -4.395 -5.495 11.622 1.00 84.12 89 PHE A N 1
ATOM 688 C CA . PHE A 1 89 ? -3.815 -6.122 10.436 1.00 84.12 89 PHE A CA 1
ATOM 689 C C . PHE A 1 89 ? -2.880 -5.171 9.671 1.00 84.12 89 PHE A C 1
ATOM 691 O O . PHE A 1 89 ? -1.746 -5.539 9.372 1.00 84.12 89 PHE A O 1
ATOM 698 N N . LEU A 1 90 ? -3.303 -3.924 9.436 1.00 83.12 90 LEU A N 1
ATOM 699 C CA . LEU A 1 90 ? -2.455 -2.896 8.823 1.00 83.12 90 LEU A CA 1
ATOM 700 C C . LEU A 1 90 ? -1.215 -2.579 9.661 1.00 83.12 90 LEU A C 1
ATOM 702 O O . LEU A 1 90 ? -0.131 -2.415 9.111 1.00 83.12 90 LEU A O 1
ATOM 706 N N . SER A 1 91 ? -1.351 -2.508 10.985 1.00 85.44 91 SER A N 1
ATOM 707 C CA . SER A 1 91 ? -0.211 -2.273 11.873 1.00 85.44 91 SER A CA 1
ATOM 708 C C . SER A 1 91 ? 0.820 -3.397 11.785 1.00 85.44 91 SER A C 1
ATOM 710 O O . SER A 1 91 ? 2.015 -3.126 11.881 1.00 85.44 91 SER A O 1
ATOM 712 N N . VAL A 1 92 ? 0.376 -4.645 11.609 1.00 88.88 92 VAL A N 1
ATOM 713 C CA . VAL A 1 92 ? 1.269 -5.794 11.412 1.00 88.88 92 VAL A CA 1
ATOM 714 C C . VAL A 1 92 ? 1.963 -5.710 10.054 1.00 88.88 92 VAL A C 1
ATOM 716 O O . VAL A 1 92 ? 3.178 -5.880 10.003 1.00 88.88 92 VAL A O 1
ATOM 719 N N . LEU A 1 93 ? 1.234 -5.390 8.978 1.00 86.50 93 LEU A N 1
ATOM 720 C CA . LEU A 1 93 ? 1.833 -5.178 7.654 1.00 86.50 93 LEU A CA 1
ATOM 721 C C . LEU A 1 93 ? 2.900 -4.080 7.690 1.00 86.50 93 LEU A C 1
ATOM 723 O O . LEU A 1 93 ? 4.014 -4.290 7.226 1.00 86.50 93 LEU A O 1
ATOM 727 N N . LEU A 1 94 ? 2.598 -2.953 8.332 1.00 85.75 94 LEU A N 1
ATOM 728 C CA . LEU A 1 94 ? 3.533 -1.840 8.461 1.00 85.75 94 LEU A CA 1
ATOM 729 C C . LEU A 1 94 ? 4.767 -2.209 9.298 1.00 85.75 94 LEU A C 1
ATOM 731 O O . LEU A 1 94 ? 5.875 -1.794 8.973 1.00 85.75 94 LEU A O 1
ATOM 735 N N . ALA A 1 95 ? 4.611 -3.014 10.352 1.00 92.06 95 ALA A N 1
ATOM 736 C CA . ALA A 1 95 ? 5.745 -3.499 11.137 1.00 92.06 95 ALA A CA 1
ATOM 737 C C . ALA A 1 95 ? 6.649 -4.448 10.331 1.00 92.06 95 ALA A C 1
ATOM 739 O O . ALA A 1 95 ? 7.876 -4.355 10.419 1.00 9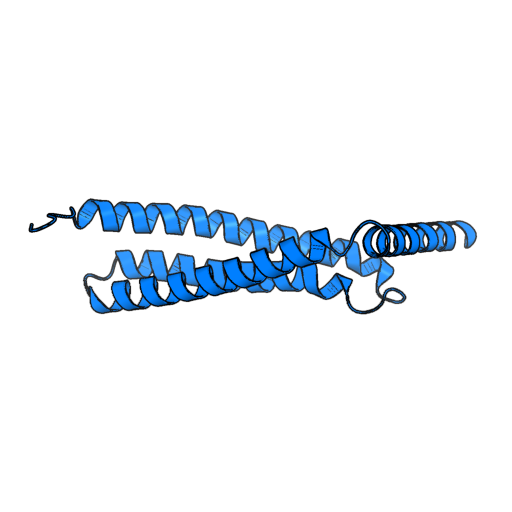2.06 95 ALA A O 1
ATOM 740 N N . LEU A 1 96 ? 6.056 -5.338 9.528 1.00 89.25 96 LEU A N 1
ATOM 741 C CA . LEU A 1 96 ? 6.799 -6.220 8.624 1.00 89.25 96 LEU A CA 1
ATOM 742 C C . LEU A 1 96 ? 7.556 -5.411 7.572 1.00 89.25 96 LEU A C 1
ATOM 744 O O . LEU A 1 96 ? 8.747 -5.629 7.371 1.00 89.25 96 LEU A O 1
ATOM 748 N N . GLU A 1 97 ? 6.893 -4.436 6.962 1.00 85.75 97 GLU A N 1
ATOM 749 C CA . GLU A 1 97 ? 7.481 -3.597 5.924 1.00 85.75 97 GLU A CA 1
ATOM 750 C C . GLU A 1 97 ? 8.610 -2.718 6.465 1.00 85.75 97 GLU A C 1
ATOM 752 O O . GLU A 1 97 ? 9.679 -2.647 5.862 1.00 85.75 97 GLU A O 1
ATOM 757 N N . LEU A 1 98 ? 8.445 -2.150 7.665 1.00 90.81 98 LEU A N 1
ATOM 758 C CA . LEU A 1 98 ? 9.533 -1.463 8.362 1.00 90.81 98 LEU A CA 1
ATOM 759 C C . LEU A 1 98 ? 10.701 -2.402 8.659 1.00 90.81 98 LEU A C 1
ATOM 761 O O . LEU A 1 98 ? 11.851 -2.006 8.502 1.00 90.81 98 LEU A O 1
ATOM 765 N N . THR A 1 99 ? 10.436 -3.646 9.055 1.00 93.19 99 THR A N 1
ATOM 766 C CA . THR A 1 99 ? 11.498 -4.623 9.332 1.00 93.19 99 THR A CA 1
ATOM 767 C C . THR A 1 99 ? 12.291 -4.939 8.065 1.00 93.19 99 THR A C 1
ATOM 769 O O . THR A 1 99 ? 13.519 -4.873 8.081 1.00 93.19 99 THR A O 1
ATOM 772 N N . ILE A 1 100 ? 11.604 -5.203 6.950 1.00 87.19 100 ILE A N 1
ATOM 773 C CA . ILE A 1 10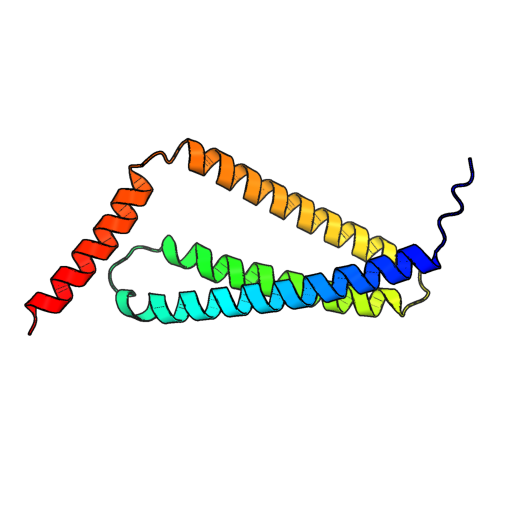0 ? 12.226 -5.442 5.639 1.00 87.19 100 ILE A CA 1
ATOM 774 C C . ILE A 1 100 ? 13.019 -4.209 5.193 1.00 87.19 100 ILE A C 1
ATOM 776 O O . ILE A 1 100 ? 14.178 -4.329 4.798 1.00 87.19 100 ILE A O 1
ATOM 780 N N . SER A 1 101 ? 12.430 -3.017 5.313 1.00 87.19 101 SER A N 1
ATOM 781 C CA . SER A 1 101 ? 13.076 -1.757 4.942 1.00 87.19 101 SER A CA 1
ATOM 782 C C . SER A 1 101 ? 14.329 -1.487 5.772 1.00 87.19 101 SER A C 1
ATOM 784 O O . SER A 1 101 ? 15.334 -1.040 5.222 1.00 87.19 101 SER A O 1
ATOM 786 N N . LEU A 1 102 ? 14.302 -1.768 7.077 1.00 92.62 102 LEU A N 1
ATOM 787 C CA . LEU A 1 102 ? 15.461 -1.614 7.952 1.00 92.62 102 LEU A CA 1
ATOM 788 C C . LEU A 1 102 ? 16.555 -2.622 7.599 1.00 92.62 102 LEU A C 1
ATOM 790 O O . LEU A 1 102 ? 17.706 -2.226 7.438 1.00 92.62 102 LEU A O 1
ATOM 794 N N . ILE A 1 103 ? 16.210 -3.902 7.430 1.00 89.19 103 ILE A N 1
ATOM 795 C CA . ILE A 1 103 ? 17.167 -4.942 7.021 1.00 89.19 103 ILE A CA 1
ATOM 796 C C . ILE A 1 103 ? 17.829 -4.560 5.695 1.00 89.19 103 ILE A C 1
ATOM 798 O O . ILE A 1 103 ? 19.053 -4.614 5.587 1.00 89.19 103 ILE A O 1
ATOM 802 N N . SER A 1 104 ? 17.039 -4.115 4.715 1.00 84.94 104 SER A N 1
ATOM 803 C CA . SER A 1 104 ? 17.540 -3.641 3.425 1.00 84.94 104 SER A CA 1
ATOM 804 C C . SER A 1 104 ? 18.494 -2.455 3.591 1.00 84.94 104 SER A C 1
ATOM 806 O O . SER A 1 104 ? 19.597 -2.477 3.050 1.00 84.94 104 SER A O 1
ATOM 808 N N . PHE A 1 105 ? 18.143 -1.465 4.419 1.00 86.00 105 PHE A N 1
ATOM 809 C CA . PHE A 1 105 ? 18.984 -0.294 4.682 1.00 86.00 105 PHE A CA 1
ATOM 810 C C . PHE A 1 105 ? 20.323 -0.649 5.350 1.00 86.00 105 PHE A C 1
ATOM 812 O O . PHE A 1 105 ? 21.381 -0.174 4.929 1.00 86.00 105 PHE A O 1
ATOM 819 N N . PHE A 1 106 ? 20.312 -1.523 6.360 1.00 87.00 106 PHE A N 1
ATOM 820 C CA . PHE A 1 106 ? 21.541 -1.998 6.999 1.00 87.00 106 PHE A CA 1
ATOM 821 C C . PHE A 1 106 ? 22.393 -2.823 6.036 1.00 87.00 106 PHE A C 1
ATOM 823 O O . PHE A 1 106 ? 23.607 -2.621 5.967 1.00 87.00 106 PHE A O 1
ATOM 830 N N . ASN A 1 107 ? 21.774 -3.703 5.248 1.00 80.50 107 ASN A N 1
ATOM 831 C CA . ASN A 1 107 ? 22.488 -4.486 4.250 1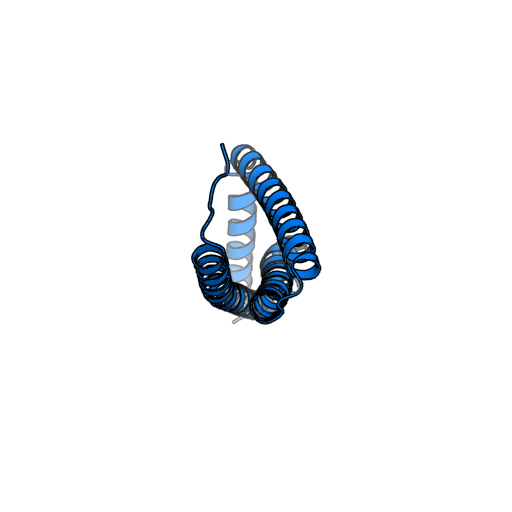.00 80.50 107 ASN A CA 1
ATOM 832 C C . ASN A 1 107 ? 23.107 -3.578 3.176 1.00 80.50 107 ASN A C 1
ATOM 834 O O . ASN A 1 107 ? 24.272 -3.755 2.842 1.00 80.50 107 ASN A O 1
ATOM 838 N N . MET A 1 108 ? 22.397 -2.540 2.722 1.00 71.00 108 MET A N 1
ATOM 839 C CA . MET A 1 108 ? 22.906 -1.533 1.781 1.00 71.00 108 MET A CA 1
ATOM 840 C C . MET A 1 108 ? 24.183 -0.847 2.299 1.00 71.00 108 MET A C 1
ATOM 842 O O . MET A 1 108 ? 25.117 -0.637 1.531 1.00 71.00 108 MET A O 1
ATOM 846 N N . SER A 1 109 ? 24.276 -0.555 3.605 1.00 68.88 109 SER A N 1
ATOM 847 C CA . SER A 1 109 ? 25.490 0.037 4.198 1.00 68.88 109 SER A CA 1
ATOM 848 C C . SER A 1 109 ? 26.708 -0.898 4.188 1.00 68.88 109 SER A C 1
ATOM 850 O O . SER A 1 109 ? 27.842 -0.433 4.073 1.00 68.88 109 SER A O 1
ATOM 852 N N . SER A 1 110 ? 26.484 -2.215 4.262 1.00 63.59 110 SER A N 1
ATOM 853 C CA . SER A 1 110 ? 27.540 -3.230 4.168 1.00 63.59 110 SER A CA 1
ATOM 854 C C . SER A 1 110 ? 27.838 -3.629 2.722 1.00 63.59 110 SER A C 1
ATOM 856 O O . SER A 1 110 ? 28.955 -4.044 2.413 1.00 63.59 110 SER A O 1
ATOM 858 N N . VAL A 1 111 ? 26.862 -3.495 1.822 1.00 61.91 111 VAL A N 1
ATOM 859 C CA . VAL A 1 111 ? 26.976 -3.707 0.373 1.00 61.91 111 VAL A CA 1
ATOM 860 C C . VAL A 1 111 ? 27.579 -2.446 -0.264 1.00 61.91 111 VAL A C 1
ATOM 862 O O . VAL A 1 111 ? 27.077 -1.848 -1.210 1.00 61.91 111 VAL A O 1
ATOM 865 N N . SER A 1 112 ? 28.713 -2.022 0.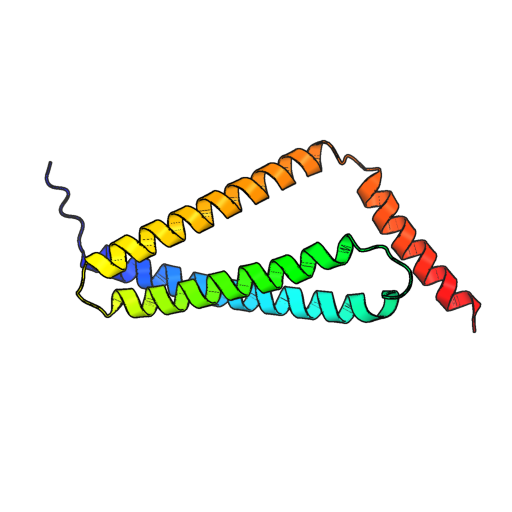289 1.00 55.88 112 SER A N 1
ATOM 866 C CA . SER A 1 112 ? 29.508 -0.913 -0.214 1.00 55.88 112 SER A CA 1
ATOM 867 C C . SER A 1 112 ? 30.174 -1.322 -1.529 1.00 55.88 112 SER A C 1
ATOM 869 O O . SER A 1 112 ? 31.091 -2.141 -1.559 1.00 55.88 112 SER A O 1
ATOM 871 N N . ASN A 1 113 ? 29.690 -0.724 -2.620 1.00 55.94 113 ASN A N 1
ATOM 872 C CA . ASN A 1 113 ? 30.332 -0.544 -3.927 1.00 55.94 113 ASN A CA 1
ATOM 873 C C . ASN A 1 113 ? 30.702 -1.775 -4.773 1.00 55.94 113 ASN A C 1
ATOM 875 O O . ASN A 1 113 ? 30.826 -1.614 -5.983 1.00 55.94 113 ASN A O 1
ATOM 879 N N . SER A 1 114 ? 30.864 -2.979 -4.223 1.00 55.94 114 SER A N 1
ATOM 880 C CA . SER A 1 114 ? 31.325 -4.140 -5.002 1.00 55.94 114 SER A CA 1
ATOM 881 C C . SER A 1 114 ? 30.193 -4.887 -5.709 1.00 55.94 114 SER A C 1
ATOM 883 O O . SER A 1 114 ? 30.319 -5.163 -6.897 1.00 55.94 114 SER A O 1
ATOM 885 N N . LYS A 1 115 ? 29.063 -5.158 -5.038 1.00 61.53 115 LYS A N 1
ATOM 886 C CA . LYS A 1 115 ? 27.923 -5.856 -5.667 1.00 61.53 115 LYS A CA 1
ATOM 887 C C . LYS A 1 115 ? 27.118 -4.966 -6.609 1.00 61.53 115 LYS A C 1
ATOM 889 O O . LYS A 1 115 ? 26.744 -5.430 -7.671 1.00 61.53 115 LYS A O 1
ATOM 894 N N . VAL A 1 116 ? 26.905 -3.693 -6.262 1.00 64.12 116 VAL A N 1
ATOM 895 C CA . VAL A 1 116 ? 26.163 -2.745 -7.120 1.00 64.12 116 VAL A CA 1
ATOM 896 C C . VAL A 1 116 ? 26.952 -2.413 -8.389 1.00 64.12 116 VAL A C 1
ATOM 898 O O . VAL A 1 116 ? 26.376 -2.344 -9.466 1.00 64.12 116 VAL A O 1
ATOM 901 N N . ARG A 1 117 ? 28.283 -2.267 -8.297 1.00 62.50 117 ARG A N 1
ATOM 902 C CA . ARG A 1 117 ? 29.119 -2.108 -9.496 1.00 62.50 117 ARG A CA 1
ATOM 903 C C . ARG A 1 117 ? 29.268 -3.401 -10.281 1.00 62.50 117 ARG A C 1
ATOM 905 O O . ARG A 1 117 ? 29.364 -3.308 -11.490 1.00 62.50 117 ARG A O 1
ATOM 912 N N . ALA A 1 118 ? 29.306 -4.569 -9.637 1.00 63.41 118 ALA A N 1
ATOM 913 C CA . ALA A 1 118 ? 29.315 -5.843 -10.357 1.00 63.41 118 ALA A CA 1
ATOM 914 C C . ALA A 1 118 ? 27.998 -6.051 -11.121 1.00 63.41 118 ALA A C 1
ATOM 916 O O . ALA A 1 118 ? 28.053 -6.321 -12.308 1.00 63.41 118 ALA A O 1
ATOM 917 N N . ALA A 1 119 ? 26.855 -5.801 -10.477 1.00 63.53 119 ALA A N 1
ATOM 918 C CA . ALA A 1 119 ? 25.527 -5.756 -11.091 1.00 63.53 119 ALA A CA 1
ATOM 919 C C . ALA A 1 119 ? 25.478 -4.814 -12.307 1.00 63.53 119 ALA A C 1
ATOM 921 O O . ALA A 1 119 ? 25.147 -5.236 -13.405 1.00 63.53 119 ALA A O 1
ATOM 922 N N . MET A 1 120 ? 25.904 -3.561 -12.123 1.00 59.19 120 MET A N 1
ATOM 923 C CA . MET A 1 120 ? 25.910 -2.546 -13.184 1.00 59.19 120 MET A CA 1
ATOM 924 C C . MET A 1 120 ? 26.922 -2.849 -14.302 1.00 59.19 120 MET A C 1
ATOM 926 O O . MET A 1 120 ? 26.736 -2.435 -15.443 1.00 59.19 120 MET A O 1
ATOM 930 N N . ARG A 1 121 ? 28.024 -3.543 -13.993 1.00 64.00 121 ARG A N 1
ATOM 931 C CA . ARG A 1 121 ? 29.029 -3.933 -14.990 1.00 64.00 121 ARG A CA 1
ATOM 932 C C . ARG A 1 121 ? 28.580 -5.147 -15.802 1.00 64.00 121 ARG A C 1
ATOM 934 O O . ARG A 1 121 ? 28.890 -5.190 -16.983 1.00 64.00 121 ARG A O 1
ATOM 941 N N . ASP A 1 122 ? 27.831 -6.065 -15.197 1.00 62.62 122 ASP A N 1
ATOM 942 C CA . ASP A 1 122 ? 27.213 -7.202 -15.889 1.00 62.62 122 ASP A CA 1
ATOM 943 C C . ASP A 1 122 ? 26.143 -6.715 -16.885 1.00 62.62 122 ASP A C 1
ATOM 945 O O . ASP A 1 122 ? 26.095 -7.181 -18.021 1.00 62.62 122 ASP A O 1
ATOM 949 N N . GLU A 1 123 ? 25.377 -5.676 -16.522 1.00 63.03 123 GLU A N 1
ATOM 950 C CA . GLU A 1 123 ? 24.477 -4.985 -17.459 1.00 63.03 123 GLU A CA 1
ATOM 951 C C . GLU A 1 123 ? 25.248 -4.324 -18.624 1.00 63.03 123 GLU A C 1
ATOM 953 O O . GLU A 1 123 ? 24.874 -4.500 -19.782 1.00 63.03 123 GLU A O 1
ATOM 958 N N . LEU A 1 124 ? 26.375 -3.644 -18.362 1.00 63.69 124 LEU A N 1
ATOM 959 C CA . LEU A 1 124 ? 27.200 -3.007 -19.408 1.00 63.69 124 LEU A CA 1
ATOM 960 C C . LEU A 1 124 ? 27.937 -4.000 -20.327 1.00 63.69 124 LEU A C 1
ATOM 962 O O . LEU A 1 124 ? 28.116 -3.715 -21.509 1.00 63.69 124 LEU A O 1
ATOM 966 N N . GLU A 1 125 ? 28.381 -5.152 -19.817 1.00 61.19 125 GLU A N 1
ATOM 967 C CA . GLU A 1 125 ? 28.976 -6.210 -20.651 1.00 61.19 125 GLU A CA 1
ATOM 968 C C . GLU A 1 125 ? 27.911 -6.918 -21.513 1.00 61.19 125 GLU A C 1
ATOM 970 O O . GLU A 1 125 ? 28.222 -7.406 -22.604 1.00 61.19 125 GLU A O 1
ATOM 975 N N . SER A 1 126 ? 26.644 -6.920 -21.083 1.00 55.47 126 SER A N 1
ATOM 976 C CA . SER A 1 126 ? 25.542 -7.488 -21.865 1.00 55.47 126 SER A CA 1
ATOM 977 C C . SER A 1 126 ? 25.102 -6.616 -23.056 1.00 55.47 126 SER A C 1
ATOM 979 O O . SER A 1 126 ? 24.720 -7.174 -24.086 1.00 55.47 126 SER A O 1
ATOM 981 N N . ASP A 1 127 ? 25.263 -5.288 -22.985 1.00 55.81 127 ASP A N 1
ATOM 982 C CA . ASP A 1 127 ? 24.978 -4.361 -24.100 1.00 55.81 127 ASP A CA 1
ATOM 983 C C . ASP A 1 127 ? 26.062 -4.410 -25.204 1.00 55.81 127 ASP A C 1
ATOM 985 O O . ASP A 1 127 ? 25.744 -4.468 -26.393 1.00 55.81 127 ASP A O 1
ATOM 989 N N . ASP A 1 128 ? 27.350 -4.508 -24.835 1.00 54.84 128 ASP A N 1
ATOM 990 C CA . ASP A 1 128 ? 28.479 -4.621 -25.792 1.00 54.84 128 ASP A CA 1
ATOM 991 C C . ASP A 1 128 ? 28.456 -5.951 -26.580 1.00 54.84 128 ASP A C 1
ATOM 993 O O . ASP A 1 128 ? 28.985 -6.054 -27.690 1.00 54.84 128 ASP A O 1
ATOM 997 N N . SER A 1 129 ? 27.799 -6.973 -26.022 1.00 54.03 129 SER A N 1
ATOM 998 C CA . SER A 1 129 ? 27.614 -8.287 -26.650 1.00 54.03 129 SER A CA 1
ATOM 999 C C . SER A 1 129 ? 26.548 -8.285 -27.755 1.00 54.03 129 SER A C 1
ATOM 1001 O O . SER A 1 129 ? 26.649 -9.086 -28.685 1.00 54.03 129 SER A O 1
ATOM 1003 N N . SER A 1 130 ? 25.543 -7.403 -27.668 1.00 52.97 130 SER A N 1
ATOM 1004 C CA . SER A 1 130 ? 24.505 -7.243 -28.700 1.00 52.97 130 SER A CA 1
ATOM 1005 C C . SER A 1 130 ? 24.979 -6.391 -29.880 1.00 52.97 130 SER A C 1
ATOM 1007 O O . SER A 1 130 ? 24.542 -6.631 -31.001 1.00 52.97 130 SER A O 1
ATOM 1009 N N . GLU A 1 131 ? 25.910 -5.454 -29.673 1.00 50.53 131 GLU A N 1
ATOM 1010 C CA . GLU A 1 131 ? 26.406 -4.571 -30.744 1.00 50.53 131 GLU A CA 1
ATOM 1011 C C . GLU A 1 131 ? 27.477 -5.222 -31.648 1.00 50.53 131 GLU A C 1
ATOM 1013 O O . GLU A 1 131 ? 27.726 -4.754 -32.753 1.00 50.53 131 GLU A O 1
ATOM 1018 N N . LYS A 1 132 ? 28.094 -6.343 -31.240 1.00 46.75 132 LYS A N 1
ATOM 1019 C CA . LYS A 1 132 ? 29.100 -7.071 -32.053 1.00 46.75 132 LYS A CA 1
ATOM 1020 C C . LYS A 1 132 ? 28.536 -8.193 -32.935 1.00 46.75 132 LYS A C 1
ATOM 1022 O O . LYS A 1 132 ? 29.317 -8.912 -33.562 1.00 46.75 132 LYS A O 1
ATOM 1027 N N . ALA A 1 133 ? 27.217 -8.381 -32.947 1.00 48.38 133 ALA A N 1
ATOM 1028 C CA . ALA A 1 133 ? 26.538 -9.390 -33.761 1.00 48.38 133 ALA A CA 1
ATOM 1029 C C . ALA A 1 133 ? 25.880 -8.829 -35.042 1.00 48.38 133 ALA A C 1
ATOM 1031 O O . ALA A 1 133 ? 25.316 -9.624 -35.797 1.00 48.38 133 ALA A O 1
ATOM 1032 N N . ASP A 1 134 ? 25.984 -7.516 -35.290 1.00 38.69 134 ASP A N 1
ATOM 1033 C CA . ASP A 1 134 ? 25.635 -6.844 -36.558 1.00 38.69 134 ASP A CA 1
ATOM 1034 C C . ASP A 1 134 ? 26.897 -6.498 -37.375 1.00 38.69 134 ASP A C 1
ATOM 1036 O O . ASP A 1 134 ? 27.877 -5.978 -36.787 1.00 38.69 134 ASP A O 1
#

Sequence (134 aa):
MKLQVNETAVRVALVAFNFIFSILSVALIALGVVYVDDLELPKKYIGLDFFELPTLLIVLGSLSFVASLAGCYCARTDSQRLTKFFIIFLSVLLALELTISLISFFNMSSVSNSKVRAAMRDELESDDSSEKAD

Foldseek 3Di:
DPPPPPPVVVLVVLLVVLVVLLVVLVVLLVVLVVVVVVVPVVVPPDDDPVNCVSVVSNVLSVVSNVLSVQSNVVSVDPPPVSNVVSVVVVVVSVVVVVVVVVVVVVVVVVVPDDVVVVVVVVVVVVVVVVVVVD

Secondary structure (DSSP, 8-state):
------HHHHHHHHHHHHHHHHHHHHHHHHHHHHHHHHTTSSTTTS-TTSSHHHHHHHHHHHHHHHHHHHHHHHHH---HHHHHHHHHHHHHHHHHHHHHHHHHHHHHHHS-SHHHHHHHHHHHHHHHHHHTT-